Protein AF-A0A090RPG9-F1 (afdb_monomer_lite)

Foldseek 3Di:
DDDDDDDDDDDDDDPVADPDDDLVRVLCLLQVVDQAGPVRHGDEEEDADQPDPVRQVNCCVRVVDHSVRSVVSQVVCVVVVSYYYDPVVVVPDD

Structure (mmCIF, N/CA/C/O backbone):
data_AF-A0A090RPG9-F1
#
_entry.id   AF-A0A090RPG9-F1
#
loop_
_atom_site.group_PDB
_atom_site.id
_atom_site.type_symbol
_atom_site.label_atom_id
_atom_site.label_alt_id
_atom_site.label_comp_id
_atom_site.label_asym_id
_atom_site.label_entity_id
_atom_site.label_seq_id
_atom_site.pdbx_PDB_ins_code
_atom_site.Cartn_x
_atom_site.Cartn_y
_atom_site.Cartn_z
_atom_site.occupancy
_atom_site.B_iso_or_equiv
_atom_site.auth_seq_id
_atom_site.auth_comp_id
_atom_site.auth_asym_id
_atom_site.auth_atom_id
_atom_site.pdbx_PDB_model_num
ATOM 1 N N . MET A 1 1 ? 17.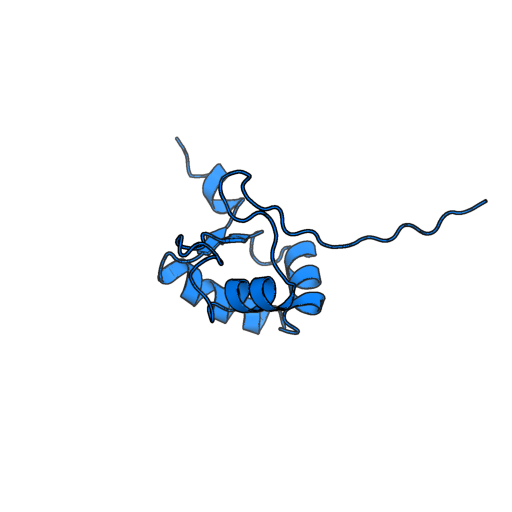927 -31.477 -12.557 1.00 49.59 1 MET A N 1
ATOM 2 C CA . MET A 1 1 ? 16.568 -31.109 -12.112 1.00 49.59 1 MET A CA 1
ATOM 3 C C . MET A 1 1 ? 16.540 -29.607 -11.888 1.00 49.59 1 MET A C 1
ATOM 5 O O . MET A 1 1 ? 17.330 -29.128 -11.086 1.00 49.59 1 MET A O 1
ATOM 9 N N . SER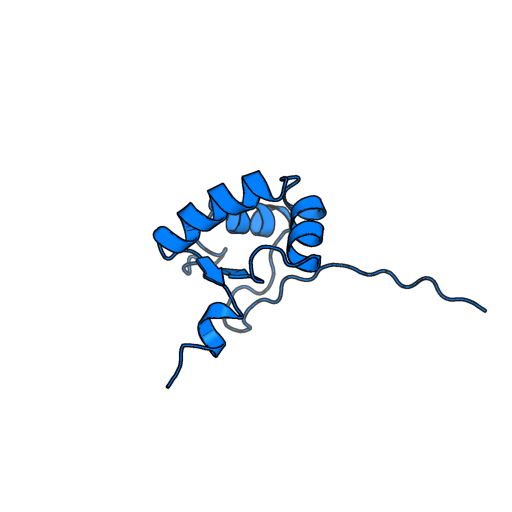 A 1 2 ? 15.723 -28.864 -12.628 1.00 61.91 2 SER A N 1
ATOM 10 C CA . SER A 1 2 ? 15.461 -27.440 -12.389 1.00 61.91 2 SER A CA 1
ATOM 11 C C . SER A 1 2 ? 14.184 -27.302 -11.555 1.00 61.91 2 SER A C 1
ATOM 13 O O . SER A 1 2 ? 13.209 -28.009 -11.798 1.00 61.91 2 SER A O 1
ATOM 15 N N . PHE A 1 3 ? 14.196 -26.417 -10.559 1.00 70.69 3 PHE A N 1
ATOM 16 C CA . PHE A 1 3 ? 13.027 -26.098 -9.736 1.00 70.69 3 PHE A CA 1
ATOM 17 C C . PHE A 1 3 ? 12.427 -24.771 -10.209 1.00 70.69 3 PHE A C 1
ATOM 19 O O . PHE A 1 3 ? 13.166 -23.843 -10.538 1.00 70.69 3 PHE A O 1
ATOM 26 N N . ALA A 1 4 ? 11.098 -24.670 -10.243 1.00 65.00 4 ALA A N 1
ATOM 27 C CA . ALA A 1 4 ? 10.419 -23.401 -10.477 1.00 65.00 4 ALA A CA 1
ATOM 28 C C . ALA A 1 4 ? 10.399 -22.591 -9.171 1.00 65.00 4 ALA A C 1
ATOM 30 O O . ALA A 1 4 ? 9.855 -23.051 -8.168 1.00 65.00 4 ALA A O 1
ATOM 31 N N . ALA A 1 5 ? 10.988 -21.395 -9.180 1.00 68.38 5 ALA A N 1
ATOM 32 C CA . ALA A 1 5 ? 10.877 -20.446 -8.077 1.00 68.38 5 ALA A CA 1
ATOM 33 C C . ALA A 1 5 ? 9.653 -19.550 -8.307 1.00 68.38 5 ALA A C 1
ATOM 35 O O . ALA A 1 5 ? 9.559 -18.879 -9.333 1.00 68.38 5 ALA A O 1
ATOM 36 N N . ASN A 1 6 ? 8.714 -19.544 -7.361 1.00 61.03 6 ASN A N 1
ATOM 37 C CA . ASN A 1 6 ? 7.610 -18.586 -7.350 1.00 61.03 6 ASN A CA 1
ATOM 38 C C . ASN A 1 6 ? 8.038 -17.361 -6.535 1.00 61.03 6 ASN A C 1
ATOM 40 O O . ASN A 1 6 ? 8.265 -17.470 -5.331 1.00 61.03 6 ASN A O 1
ATOM 44 N N . ALA A 1 7 ? 8.166 -16.208 -7.190 1.00 65.38 7 ALA A N 1
ATOM 45 C CA . ALA A 1 7 ? 8.394 -14.933 -6.522 1.00 65.38 7 ALA A CA 1
ATOM 46 C C . ALA A 1 7 ? 7.039 -14.257 -6.282 1.00 65.38 7 ALA A C 1
ATOM 48 O O . ALA A 1 7 ? 6.376 -13.831 -7.225 1.00 65.38 7 ALA A O 1
ATOM 49 N N . GLY A 1 8 ? 6.615 -14.205 -5.020 1.00 67.94 8 GLY A N 1
ATOM 50 C CA . GLY A 1 8 ? 5.413 -13.496 -4.588 1.00 67.94 8 GLY A CA 1
ATOM 51 C C . GLY A 1 8 ? 5.770 -12.251 -3.783 1.00 67.94 8 GLY A C 1
ATOM 52 O O . GLY A 1 8 ? 6.786 -12.223 -3.089 1.00 67.94 8 GLY A O 1
ATOM 53 N N . PHE A 1 9 ? 4.922 -11.227 -3.849 1.00 73.94 9 PHE A N 1
ATOM 54 C CA . PHE A 1 9 ? 5.026 -10.076 -2.956 1.00 73.94 9 PHE A CA 1
ATOM 55 C C . PHE A 1 9 ? 4.318 -10.386 -1.642 1.00 73.94 9 PHE A C 1
ATOM 57 O O . PHE A 1 9 ? 3.194 -10.885 -1.641 1.00 73.94 9 PHE A O 1
ATOM 64 N N . VAL A 1 10 ? 4.966 -10.065 -0.526 1.00 78.44 10 VAL A N 1
ATOM 65 C CA . VAL A 1 10 ? 4.395 -10.239 0.811 1.00 78.44 10 VAL A CA 1
ATOM 66 C C . VAL A 1 10 ? 4.274 -8.891 1.501 1.00 78.44 10 VAL A C 1
ATOM 68 O O . VAL A 1 10 ? 5.193 -8.073 1.472 1.00 78.44 10 VAL A O 1
ATOM 71 N N . VAL A 1 11 ? 3.129 -8.660 2.138 1.00 78.56 11 VAL A N 1
ATOM 72 C CA . VAL A 1 11 ? 2.934 -7.513 3.024 1.00 78.56 11 VAL A CA 1
ATOM 73 C C . VAL A 1 11 ? 3.255 -7.964 4.438 1.00 78.56 11 VAL A C 1
ATOM 75 O O . VAL A 1 11 ? 2.611 -8.861 4.975 1.00 78.56 11 VAL A O 1
ATOM 78 N N . ILE A 1 12 ? 4.266 -7.344 5.041 1.00 81.50 12 ILE A N 1
ATOM 79 C CA . ILE A 1 12 ? 4.700 -7.675 6.397 1.00 81.50 12 ILE A CA 1
ATOM 80 C C . ILE A 1 12 ? 3.907 -6.818 7.386 1.00 81.50 12 ILE A C 1
ATOM 82 O O . ILE A 1 12 ? 4.009 -5.589 7.388 1.00 81.50 12 ILE A O 1
ATOM 86 N N . GLY A 1 13 ? 3.110 -7.478 8.225 1.00 81.44 13 GLY A N 1
ATOM 87 C CA . GLY A 1 13 ? 2.394 -6.851 9.331 1.00 81.44 13 GLY A CA 1
ATOM 88 C C . GLY A 1 13 ? 3.287 -6.637 10.556 1.00 81.44 13 GLY A C 1
ATOM 89 O O . GLY A 1 13 ? 4.247 -7.369 10.787 1.00 81.44 13 GLY A O 1
ATOM 90 N N . ASN A 1 14 ? 2.955 -5.636 11.372 1.00 80.12 14 ASN A N 1
ATOM 91 C CA . ASN A 1 14 ? 3.526 -5.505 12.713 1.00 80.12 14 ASN A CA 1
ATOM 92 C C . ASN A 1 14 ? 2.893 -6.575 13.631 1.00 80.12 14 ASN A C 1
ATOM 94 O O . ASN A 1 14 ? 1.664 -6.654 13.638 1.00 80.12 14 ASN A O 1
ATOM 98 N N . PRO A 1 15 ? 3.668 -7.332 14.434 1.00 79.38 15 PRO A N 1
ATOM 99 C CA . PRO A 1 15 ? 3.134 -8.306 15.394 1.00 79.38 15 PRO A CA 1
ATOM 100 C C . PRO A 1 15 ? 2.116 -7.741 16.398 1.00 79.38 15 PRO A C 1
ATOM 102 O O . PRO A 1 15 ? 1.254 -8.469 16.865 1.00 79.38 15 PRO A O 1
ATOM 105 N N . ALA A 1 16 ? 2.188 -6.445 16.719 1.00 78.88 16 ALA A N 1
ATOM 106 C CA . ALA A 1 16 ? 1.205 -5.758 17.567 1.00 78.88 16 ALA A CA 1
ATOM 107 C C . ALA A 1 16 ? -0.054 -5.288 16.800 1.00 78.88 16 ALA A C 1
ATOM 109 O O . ALA A 1 16 ? -0.872 -4.541 17.335 1.00 78.88 16 ALA A O 1
ATOM 110 N N . GLY A 1 17 ? -0.153 -5.628 15.513 1.00 79.06 17 GLY A N 1
ATOM 111 C CA . GLY A 1 17 ? -1.211 -5.221 14.599 1.00 79.06 17 GLY A CA 1
ATOM 112 C C . GLY A 1 17 ? -2.391 -6.189 14.592 1.00 79.06 17 GLY A C 1
ATOM 113 O O . GLY A 1 17 ? -3.000 -6.457 15.621 1.00 79.06 17 GLY A O 1
ATOM 114 N N . VAL A 1 18 ? -2.767 -6.641 13.399 1.00 81.44 18 VAL A N 1
ATOM 115 C CA . VAL A 1 18 ? -3.836 -7.627 13.189 1.00 81.44 18 VAL A CA 1
ATOM 116 C C . VAL A 1 18 ? -3.223 -8.968 12.801 1.00 81.44 18 VAL A C 1
ATOM 118 O O . VAL A 1 18 ? -2.224 -8.992 12.084 1.00 81.44 18 VAL A O 1
ATOM 121 N N . ASP A 1 19 ? -3.841 -10.064 13.241 1.00 80.75 19 ASP A N 1
ATOM 122 C CA . ASP A 1 19 ? -3.319 -11.424 13.028 1.00 80.75 19 ASP A CA 1
ATOM 123 C C . ASP A 1 19 ? -3.340 -11.853 11.556 1.00 80.75 19 ASP A C 1
ATOM 125 O O . ASP A 1 19 ? -2.532 -12.668 11.117 1.00 80.75 19 ASP A O 1
ATOM 129 N N . SER A 1 20 ? -4.271 -11.308 10.773 1.00 82.94 20 SER A N 1
ATOM 130 C CA . SER A 1 20 ? -4.355 -11.542 9.334 1.00 82.94 20 SER A CA 1
ATOM 131 C C . SER A 1 20 ? -5.042 -10.379 8.624 1.00 82.94 20 SER A C 1
ATOM 133 O O . SER A 1 20 ? -5.762 -9.585 9.235 1.00 82.94 20 SER A O 1
ATOM 135 N N . MET A 1 21 ? -4.799 -10.272 7.319 1.00 83.25 21 MET A N 1
ATOM 136 C CA . MET A 1 21 ? -5.469 -9.328 6.431 1.00 83.25 21 MET A CA 1
ATOM 137 C C . MET A 1 21 ? -5.766 -10.004 5.101 1.00 83.25 21 MET A C 1
ATOM 139 O O . MET A 1 21 ? -4.939 -10.751 4.582 1.00 83.25 21 MET A O 1
ATOM 143 N N . SER A 1 22 ? -6.929 -9.703 4.531 1.00 87.38 22 SER A N 1
ATOM 144 C CA . SER A 1 22 ? -7.270 -10.144 3.177 1.00 87.38 22 SER A CA 1
ATOM 145 C C . SER A 1 22 ? -6.616 -9.263 2.105 1.00 87.38 22 SER A C 1
ATOM 147 O O . SER A 1 22 ? -6.392 -8.067 2.316 1.00 87.38 22 SER A O 1
ATOM 149 N N . ASP A 1 23 ? -6.405 -9.809 0.904 1.00 84.25 23 ASP A N 1
ATOM 150 C CA . ASP A 1 23 ? -5.906 -9.050 -0.257 1.00 84.25 23 ASP A CA 1
ATOM 151 C C . ASP A 1 23 ? -6.785 -7.833 -0.578 1.00 84.25 23 ASP A C 1
ATOM 153 O O . ASP A 1 23 ? -6.301 -6.765 -0.963 1.00 84.25 23 ASP A O 1
ATOM 157 N N . ALA A 1 24 ? -8.099 -7.967 -0.377 1.00 86.94 24 ALA A N 1
ATOM 158 C CA . ALA A 1 24 ? -9.049 -6.878 -0.554 1.00 86.94 24 ALA A CA 1
ATOM 159 C C . ALA A 1 24 ? -8.798 -5.736 0.443 1.00 86.94 24 ALA A C 1
ATOM 161 O O . ALA A 1 24 ? -8.832 -4.564 0.058 1.00 86.94 24 ALA A O 1
ATOM 162 N N . GLU A 1 25 ? -8.511 -6.055 1.706 1.00 87.31 25 GLU A N 1
ATOM 163 C CA . GLU A 1 25 ? -8.177 -5.057 2.723 1.00 87.31 25 GLU A CA 1
ATOM 164 C C . GLU A 1 25 ? -6.827 -4.405 2.462 1.00 87.31 25 GLU A C 1
ATOM 166 O O . GLU A 1 25 ? -6.735 -3.179 2.539 1.00 87.31 25 GLU A O 1
ATOM 171 N N . VAL A 1 26 ? -5.810 -5.187 2.083 1.00 87.56 26 VAL A N 1
ATOM 172 C CA . VAL A 1 26 ? -4.508 -4.662 1.643 1.00 87.56 26 VAL A CA 1
ATOM 173 C C . VAL A 1 26 ? -4.727 -3.653 0.518 1.00 87.56 26 VAL A C 1
ATOM 175 O O . VAL A 1 26 ? -4.331 -2.493 0.626 1.00 87.56 26 VAL A O 1
ATOM 178 N N . LYS A 1 27 ? -5.454 -4.040 -0.532 1.00 88.56 27 LYS A N 1
ATOM 179 C CA . LYS A 1 27 ? -5.754 -3.161 -1.664 1.00 88.56 27 LYS A CA 1
ATOM 180 C C . LYS A 1 27 ? -6.473 -1.885 -1.229 1.00 88.56 27 LYS A C 1
ATOM 182 O O . LYS A 1 27 ? -6.141 -0.799 -1.698 1.00 88.56 27 LYS A O 1
ATOM 187 N N . GLN A 1 28 ? -7.461 -1.979 -0.343 1.00 89.31 28 GLN A N 1
ATOM 188 C CA . GLN A 1 28 ? -8.199 -0.809 0.139 1.00 89.31 28 GLN A CA 1
ATOM 189 C C . GLN A 1 28 ? -7.335 0.134 0.981 1.00 89.31 28 GLN A C 1
ATOM 191 O O . GLN A 1 28 ? -7.480 1.351 0.845 1.00 89.31 28 GLN A O 1
ATOM 196 N N . LEU A 1 29 ? -6.441 -0.403 1.811 1.00 89.06 29 LEU A N 1
ATOM 197 C CA . LEU A 1 29 ? -5.493 0.375 2.607 1.00 89.06 29 LEU A CA 1
ATOM 198 C C . LEU A 1 29 ? -4.491 1.103 1.704 1.00 89.06 29 LEU A C 1
ATOM 200 O O . LEU A 1 29 ? -4.363 2.322 1.794 1.00 89.06 29 LEU A O 1
ATOM 204 N N . PHE A 1 30 ? -3.856 0.393 0.768 1.00 87.06 30 PHE A N 1
ATOM 205 C CA . PHE A 1 30 ? -2.868 0.964 -0.158 1.00 87.06 30 PHE A CA 1
ATOM 206 C C . PHE A 1 30 ? -3.483 1.960 -1.160 1.00 87.06 30 PHE A C 1
ATOM 208 O O . PHE A 1 30 ? -2.792 2.833 -1.678 1.00 87.06 30 PHE A O 1
ATOM 215 N N . LEU A 1 31 ? -4.798 1.890 -1.399 1.00 86.69 31 LEU A N 1
ATOM 216 C CA . LEU A 1 31 ? -5.548 2.898 -2.159 1.00 86.69 31 LEU A CA 1
ATOM 217 C C . LEU A 1 31 ? -6.097 4.046 -1.294 1.00 86.69 31 LEU A C 1
ATOM 219 O O . LEU A 1 31 ? -6.728 4.958 -1.830 1.00 86.69 31 LEU A O 1
ATOM 223 N N . GLY A 1 32 ? -5.917 3.996 0.028 1.00 84.50 32 GLY A N 1
ATOM 224 C CA . GLY A 1 32 ? -6.441 4.985 0.970 1.00 84.50 32 GLY A CA 1
ATOM 225 C C . GLY A 1 32 ? -7.960 4.981 1.144 1.00 84.50 32 GLY A C 1
ATOM 226 O O . GLY A 1 32 ? -8.505 5.928 1.711 1.00 84.50 32 GLY A O 1
ATOM 227 N N . LYS A 1 33 ? -8.651 3.944 0.653 1.00 86.75 33 LYS A N 1
ATOM 228 C CA . LYS A 1 33 ? -10.100 3.749 0.836 1.00 86.75 33 LYS A CA 1
ATOM 229 C C . LYS A 1 33 ? -10.434 3.327 2.265 1.00 86.75 33 LYS A C 1
ATOM 231 O O . LYS A 1 33 ? -11.488 3.684 2.777 1.00 86.75 33 LYS A O 1
ATOM 236 N N . LYS A 1 34 ? -9.524 2.584 2.895 1.00 88.56 34 LYS A N 1
ATOM 237 C CA . LYS A 1 34 ? -9.566 2.218 4.310 1.00 88.56 34 LYS A CA 1
ATOM 238 C C . LYS A 1 34 ? -8.375 2.884 4.999 1.00 88.56 34 LYS A C 1
ATOM 240 O O . LYS A 1 34 ? -7.300 2.987 4.414 1.00 88.56 34 LYS A O 1
ATOM 245 N N . THR A 1 35 ? -8.567 3.368 6.221 1.00 86.25 35 THR A N 1
ATOM 246 C CA . THR A 1 35 ? -7.512 4.037 7.013 1.00 86.25 35 THR A CA 1
ATOM 247 C C . THR A 1 35 ? -7.307 3.402 8.383 1.00 86.25 35 THR A C 1
ATOM 249 O O . THR A 1 35 ? -6.484 3.870 9.164 1.00 86.25 35 THR A O 1
ATOM 252 N N . GLN A 1 36 ? -8.067 2.353 8.682 1.00 88.12 36 GLN A N 1
ATOM 253 C CA . GLN A 1 36 ? -8.015 1.611 9.931 1.00 88.12 36 GLN A CA 1
ATOM 254 C C . GLN A 1 36 ? -7.832 0.130 9.633 1.00 88.12 36 GLN A C 1
ATOM 256 O O . GLN A 1 36 ? -8.319 -0.381 8.623 1.00 88.12 36 GLN A O 1
ATOM 261 N N . LEU A 1 37 ? -7.122 -0.551 10.516 1.00 86.81 37 LEU A N 1
ATOM 262 C CA . LEU A 1 37 ? -7.017 -2.001 10.518 1.00 86.81 37 LEU A CA 1
ATOM 263 C C . LEU A 1 37 ? -8.325 -2.620 11.039 1.00 86.81 37 LEU A C 1
ATOM 265 O O . LEU A 1 37 ? -9.195 -1.918 11.558 1.00 86.81 37 LEU A O 1
ATOM 269 N N . ALA A 1 38 ? -8.478 -3.939 10.910 1.00 84.31 38 ALA A N 1
ATOM 270 C CA . ALA A 1 38 ? -9.675 -4.651 11.376 1.00 84.31 38 ALA A CA 1
ATOM 271 C C . ALA A 1 38 ? -9.944 -4.476 12.887 1.00 84.31 38 ALA A C 1
ATOM 273 O O . ALA A 1 38 ? -11.093 -4.496 13.311 1.00 84.31 38 ALA A O 1
ATOM 274 N N . ASN A 1 39 ? -8.901 -4.225 13.683 1.00 84.06 39 ASN A N 1
ATOM 275 C CA . ASN A 1 39 ? -8.985 -3.944 15.121 1.00 84.06 39 ASN A CA 1
ATOM 276 C C . ASN A 1 39 ? -9.278 -2.461 15.460 1.00 84.06 39 ASN A C 1
ATOM 278 O O . ASN A 1 39 ? -9.178 -2.063 16.618 1.00 84.06 39 ASN A O 1
ATOM 282 N N . GLY A 1 40 ? -9.578 -1.619 14.464 1.00 84.50 40 GLY A N 1
ATOM 283 C CA . GLY A 1 40 ? -9.883 -0.194 14.640 1.00 84.50 40 GLY A CA 1
ATOM 284 C C . GLY A 1 40 ? -8.663 0.721 14.800 1.00 84.50 40 GLY A C 1
ATOM 285 O O . GLY A 1 40 ? -8.813 1.945 14.780 1.00 84.50 40 GLY A O 1
ATOM 286 N N . GLN A 1 41 ? -7.451 0.168 14.904 1.00 86.38 41 GLN A N 1
ATOM 287 C CA . GLN A 1 41 ? -6.225 0.962 14.993 1.00 86.38 41 GLN A CA 1
ATOM 288 C C . GLN A 1 41 ? -5.943 1.696 13.674 1.00 86.38 41 GLN A C 1
ATOM 290 O O . GLN A 1 41 ? -6.224 1.159 12.597 1.00 86.38 41 GLN A O 1
ATOM 295 N N . PRO A 1 42 ? -5.361 2.908 13.714 1.00 86.19 42 PRO A N 1
ATOM 296 C CA . PRO A 1 42 ? -4.980 3.626 12.506 1.00 86.19 42 PRO A CA 1
ATOM 297 C C . PRO A 1 42 ? -3.925 2.836 11.724 1.00 86.19 42 PRO A C 1
ATOM 299 O O . PRO A 1 42 ? -2.887 2.444 12.259 1.00 86.19 42 PRO A O 1
ATOM 302 N N . ALA A 1 43 ? -4.178 2.623 10.435 1.00 87.50 43 ALA A N 1
ATOM 303 C CA . ALA A 1 43 ? -3.233 1.944 9.565 1.00 87.50 43 ALA A CA 1
ATOM 304 C C . ALA A 1 43 ? -2.099 2.900 9.176 1.00 87.50 43 ALA A C 1
ATOM 306 O O . ALA A 1 43 ? -2.338 3.986 8.646 1.00 87.50 43 ALA A O 1
ATOM 307 N N . LYS A 1 44 ? -0.854 2.477 9.410 1.00 86.00 44 LYS A N 1
ATOM 308 C CA . LYS A 1 44 ? 0.346 3.198 8.979 1.00 86.00 44 LYS A CA 1
ATOM 309 C C . LYS A 1 44 ? 1.074 2.373 7.931 1.00 86.00 44 LYS A C 1
ATOM 311 O O . LYS A 1 44 ? 1.725 1.388 8.263 1.00 86.00 44 LYS A O 1
ATOM 316 N N . ILE A 1 45 ? 0.968 2.796 6.677 1.00 87.38 45 ILE A N 1
ATOM 317 C CA . ILE A 1 45 ? 1.572 2.074 5.558 1.00 87.38 45 ILE A CA 1
ATOM 318 C C . ILE A 1 45 ? 2.982 2.607 5.318 1.00 87.38 45 ILE A C 1
ATOM 320 O O . ILE A 1 45 ? 3.196 3.824 5.246 1.00 87.38 45 ILE A O 1
ATOM 324 N N . ILE A 1 46 ? 3.936 1.684 5.224 1.00 86.12 46 ILE A N 1
ATOM 325 C CA . ILE A 1 46 ? 5.329 1.959 4.879 1.00 86.12 46 ILE A CA 1
ATOM 326 C C . ILE A 1 46 ? 5.598 1.296 3.534 1.00 86.12 46 ILE A C 1
ATOM 328 O O . ILE A 1 46 ? 5.365 0.103 3.383 1.00 86.12 46 ILE A O 1
ATOM 332 N N . GLU A 1 47 ? 6.073 2.086 2.578 1.00 85.00 47 GLU A N 1
ATOM 333 C CA . GLU A 1 47 ? 6.241 1.676 1.185 1.00 85.00 47 GLU A CA 1
ATOM 334 C C . GLU A 1 47 ? 7.674 1.941 0.706 1.00 85.00 47 GLU A C 1
ATOM 336 O O . GLU A 1 47 ? 8.385 2.807 1.234 1.00 85.00 47 GLU A O 1
ATOM 341 N N . LEU A 1 48 ? 8.091 1.225 -0.338 1.00 85.62 48 LEU A N 1
ATOM 342 C CA . LEU A 1 48 ? 9.303 1.544 -1.089 1.00 85.62 48 LEU A CA 1
ATOM 343 C C . LEU A 1 48 ? 9.205 2.929 -1.762 1.00 85.62 48 LEU A C 1
ATOM 345 O O . LEU A 1 48 ? 8.142 3.551 -1.850 1.00 85.62 48 LEU A O 1
ATOM 349 N N . ASN A 1 49 ? 10.350 3.459 -2.188 1.00 83.06 49 ASN A N 1
ATOM 350 C CA . ASN A 1 49 ? 10.404 4.777 -2.815 1.00 83.06 49 ASN A CA 1
ATOM 351 C C . ASN A 1 49 ? 9.816 4.756 -4.235 1.00 83.06 49 ASN A C 1
ATOM 353 O O . ASN A 1 49 ? 9.678 3.698 -4.854 1.00 83.06 49 ASN A O 1
ATOM 357 N N . ASP A 1 50 ? 9.496 5.935 -4.754 1.00 81.88 50 ASP A N 1
ATOM 358 C CA . ASP A 1 50 ? 9.062 6.085 -6.143 1.00 81.88 50 ASP A CA 1
ATOM 359 C C . ASP A 1 50 ? 10.157 5.618 -7.120 1.00 81.88 50 ASP A C 1
ATOM 361 O O . ASP A 1 50 ? 11.345 5.653 -6.786 1.00 81.88 50 ASP A O 1
ATOM 365 N N . GLY A 1 51 ? 9.765 5.118 -8.297 1.00 81.38 51 GLY A N 1
ATOM 366 C CA . GLY A 1 51 ? 10.683 4.519 -9.273 1.00 81.38 51 GLY A CA 1
ATOM 367 C C . GLY A 1 51 ? 11.239 3.138 -8.901 1.00 81.38 51 GLY A C 1
ATOM 368 O O . GLY A 1 51 ? 11.999 2.561 -9.674 1.00 81.38 51 GLY A O 1
ATOM 369 N N . ASN A 1 52 ? 10.892 2.578 -7.736 1.00 86.88 52 ASN A N 1
ATOM 370 C CA . ASN A 1 52 ? 11.330 1.234 -7.367 1.00 86.88 52 ASN A CA 1
ATOM 371 C C . ASN A 1 52 ? 10.554 0.154 -8.156 1.00 86.88 52 ASN A C 1
ATOM 373 O O . ASN A 1 52 ? 9.322 0.121 -8.125 1.00 86.88 52 ASN A O 1
ATOM 377 N N . ALA A 1 53 ? 11.281 -0.753 -8.818 1.00 86.19 53 ALA A N 1
ATOM 378 C CA . ALA A 1 53 ? 10.705 -1.810 -9.651 1.00 86.19 53 ALA A CA 1
ATOM 379 C C . ALA A 1 53 ? 9.783 -2.771 -8.875 1.00 86.19 53 ALA A C 1
ATOM 381 O O . ALA A 1 53 ? 8.717 -3.125 -9.379 1.00 86.19 53 ALA A O 1
ATOM 382 N N . ASP A 1 54 ? 10.131 -3.122 -7.634 1.00 85.88 54 ASP A N 1
ATOM 383 C CA . ASP A 1 54 ? 9.328 -4.011 -6.787 1.00 85.88 54 ASP A CA 1
ATOM 384 C C . ASP A 1 54 ? 8.016 -3.342 -6.367 1.00 85.88 54 ASP A C 1
ATOM 386 O O . ASP A 1 54 ? 6.962 -3.976 -6.372 1.00 85.88 54 ASP A O 1
ATOM 390 N N . ARG A 1 55 ? 8.042 -2.031 -6.081 1.00 85.88 55 ARG A N 1
ATOM 391 C CA . ARG A 1 55 ? 6.823 -1.244 -5.822 1.00 85.88 55 ARG A CA 1
ATOM 392 C C . ARG A 1 55 ? 5.898 -1.256 -7.032 1.00 85.88 55 ARG A C 1
ATOM 394 O O . ARG A 1 55 ? 4.696 -1.474 -6.889 1.00 85.88 55 ARG A O 1
ATOM 401 N N . ILE A 1 56 ? 6.447 -0.983 -8.214 1.00 86.81 56 ILE A N 1
ATOM 402 C CA . ILE A 1 56 ? 5.671 -0.930 -9.456 1.00 86.81 56 ILE A CA 1
ATOM 403 C C . ILE A 1 56 ? 5.038 -2.299 -9.723 1.00 86.81 56 ILE A C 1
ATOM 405 O O . ILE A 1 56 ? 3.836 -2.374 -9.969 1.00 86.81 56 ILE A O 1
ATOM 409 N N . ALA A 1 57 ? 5.812 -3.377 -9.598 1.00 86.56 57 ALA A N 1
ATOM 410 C CA . ALA A 1 57 ? 5.335 -4.739 -9.804 1.00 86.56 57 ALA A CA 1
ATOM 411 C C . ALA A 1 57 ? 4.270 -5.161 -8.772 1.00 86.56 57 ALA A C 1
ATOM 413 O O . ALA A 1 57 ? 3.220 -5.682 -9.157 1.00 86.56 57 ALA A O 1
ATOM 414 N N . PHE A 1 58 ? 4.472 -4.861 -7.483 1.00 87.12 58 PHE A N 1
ATOM 415 C CA . PHE A 1 58 ? 3.484 -5.117 -6.430 1.00 87.12 58 PHE A CA 1
ATOM 416 C C . PHE A 1 58 ? 2.151 -4.421 -6.715 1.00 87.12 58 PHE A C 1
ATOM 418 O O . PHE A 1 58 ? 1.082 -5.029 -6.617 1.00 87.12 58 PHE A O 1
ATOM 425 N N . HIS A 1 59 ? 2.193 -3.140 -7.086 1.00 87.06 59 HIS A N 1
ATOM 426 C CA . HIS A 1 59 ? 0.979 -2.375 -7.346 1.00 87.06 59 HIS A CA 1
ATOM 427 C C . HIS A 1 59 ? 0.311 -2.747 -8.665 1.00 87.06 59 HIS A C 1
ATOM 429 O O . HIS A 1 59 ? -0.920 -2.732 -8.725 1.00 87.06 59 HIS A O 1
ATOM 435 N N . ALA A 1 60 ? 1.077 -3.127 -9.688 1.00 85.69 60 ALA A N 1
ATOM 436 C CA . ALA A 1 60 ? 0.525 -3.685 -10.916 1.00 85.69 60 ALA A CA 1
ATOM 437 C C . ALA A 1 60 ? -0.292 -4.954 -10.618 1.00 85.69 60 ALA A C 1
ATOM 439 O O . ALA A 1 60 ? -1.422 -5.070 -11.090 1.00 85.69 60 ALA A O 1
ATOM 440 N N . ALA A 1 61 ? 0.224 -5.843 -9.762 1.00 84.00 61 ALA A N 1
ATOM 441 C CA . ALA A 1 61 ? -0.466 -7.067 -9.356 1.00 84.00 61 ALA A CA 1
ATOM 442 C C . ALA A 1 61 ? -1.653 -6.815 -8.401 1.00 84.00 61 ALA A C 1
ATOM 444 O O . ALA A 1 61 ? -2.722 -7.399 -8.562 1.00 84.00 61 ALA A O 1
ATOM 445 N N . THR A 1 62 ? -1.495 -5.925 -7.418 1.00 83.12 62 THR A N 1
ATOM 446 C CA . THR A 1 62 ? -2.464 -5.759 -6.315 1.00 83.12 62 THR A CA 1
ATOM 447 C C . THR A 1 62 ? -3.544 -4.723 -6.633 1.00 83.12 62 THR A C 1
ATOM 449 O O . THR A 1 62 ? -4.745 -4.932 -6.417 1.00 83.12 62 THR A O 1
ATOM 452 N N . THR A 1 63 ? -3.140 -3.560 -7.149 1.00 83.75 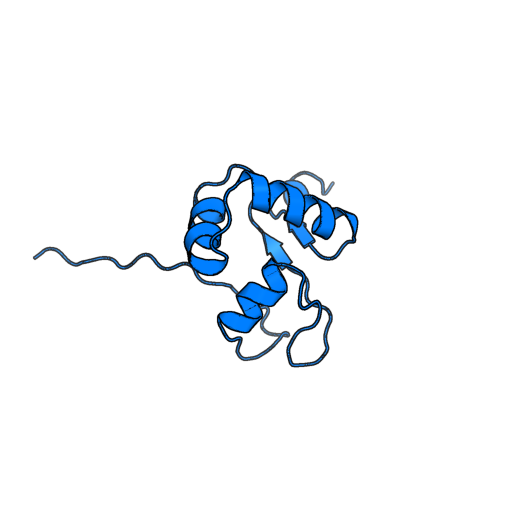63 THR A N 1
ATOM 453 C CA . THR A 1 63 ? -4.048 -2.425 -7.369 1.00 83.75 63 THR A CA 1
ATOM 454 C C . THR A 1 63 ? -4.464 -2.257 -8.825 1.00 83.75 63 THR A C 1
ATOM 456 O O . THR A 1 63 ? -5.533 -1.689 -9.063 1.00 83.75 63 THR A O 1
ATOM 459 N N . GLY A 1 64 ? -3.680 -2.784 -9.772 1.00 84.75 64 GLY A N 1
ATOM 460 C CA . GLY A 1 64 ? -3.896 -2.626 -11.212 1.00 84.75 64 GLY A CA 1
ATOM 461 C C . GLY A 1 64 ? -3.633 -1.202 -11.710 1.00 84.75 64 GLY A C 1
ATOM 462 O O . GLY A 1 64 ? -4.193 -0.799 -12.726 1.00 84.75 64 GLY A O 1
ATOM 463 N N . ARG A 1 65 ? -2.852 -0.405 -10.967 1.00 83.50 65 ARG A N 1
ATOM 464 C CA . ARG A 1 65 ? -2.556 0.995 -11.305 1.00 83.50 65 ARG A CA 1
ATOM 465 C C . ARG A 1 65 ? -1.207 1.146 -11.990 1.00 83.50 65 ARG A C 1
ATOM 467 O O . ARG A 1 65 ? -0.250 0.464 -11.636 1.00 83.50 65 ARG A O 1
ATOM 474 N N . SER A 1 66 ? -1.129 2.101 -12.917 1.00 82.88 66 SER A N 1
ATOM 475 C CA . SER A 1 66 ? 0.146 2.521 -13.502 1.00 82.88 66 SER A CA 1
ATOM 476 C C . SER A 1 66 ? 0.971 3.345 -12.512 1.00 82.88 66 SER A C 1
ATOM 478 O O . SER A 1 66 ? 0.434 3.945 -11.578 1.00 82.88 66 SER A O 1
ATOM 480 N N . GLU A 1 67 ? 2.279 3.435 -12.742 1.00 81.38 67 GLU A N 1
ATOM 481 C CA . GLU A 1 67 ? 3.194 4.194 -11.884 1.00 81.38 67 GLU A CA 1
ATOM 482 C C . GLU A 1 67 ? 2.766 5.659 -11.700 1.00 81.38 67 GLU A C 1
ATOM 484 O O . GLU A 1 67 ? 2.721 6.154 -10.576 1.00 81.38 67 GLU A O 1
ATOM 489 N N . ALA A 1 68 ? 2.347 6.336 -12.771 1.00 84.31 68 ALA A N 1
ATOM 490 C CA . ALA A 1 68 ? 1.874 7.718 -12.691 1.00 84.31 68 ALA A CA 1
ATOM 491 C C . ALA A 1 68 ? 0.611 7.863 -11.814 1.00 84.31 68 ALA A C 1
ATOM 493 O O . ALA A 1 68 ? 0.487 8.804 -11.025 1.00 84.31 68 ALA A O 1
ATOM 494 N N . GLN A 1 69 ? -0.323 6.908 -11.907 1.00 84.81 69 GLN A N 1
ATOM 495 C CA . GLN A 1 69 ? -1.535 6.887 -11.078 1.00 84.81 69 GLN A CA 1
ATOM 496 C C . GLN A 1 69 ? -1.216 6.597 -9.609 1.00 84.81 69 GLN A C 1
ATOM 498 O O . GLN A 1 69 ? -1.870 7.141 -8.713 1.00 84.81 69 GLN A O 1
ATOM 503 N N . LEU A 1 70 ? -0.223 5.741 -9.361 1.00 84.75 70 LEU A N 1
ATOM 504 C CA . LEU A 1 70 ? 0.288 5.465 -8.024 1.00 84.75 70 LEU A CA 1
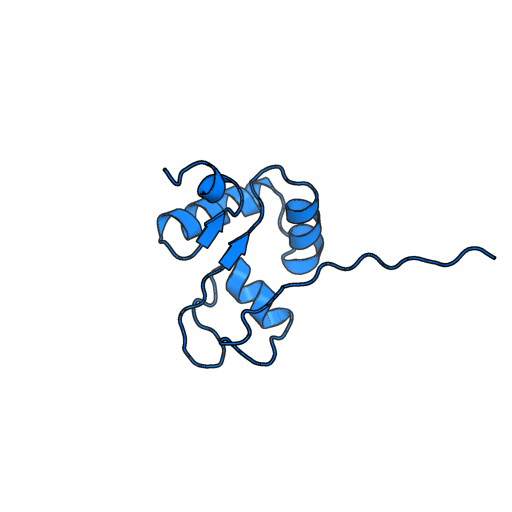ATOM 505 C C . LEU A 1 70 ? 0.946 6.700 -7.436 1.00 84.75 70 LEU A C 1
ATOM 507 O O . LEU A 1 70 ? 0.615 7.055 -6.313 1.00 84.75 70 LEU A O 1
ATOM 511 N N . GLN A 1 71 ? 1.795 7.389 -8.196 1.00 84.31 71 GLN A N 1
ATOM 512 C CA . GLN A 1 71 ? 2.491 8.584 -7.736 1.00 84.31 71 GLN A CA 1
ATOM 513 C C . GLN A 1 71 ? 1.518 9.662 -7.265 1.00 84.31 71 GLN A C 1
ATOM 515 O O . GLN A 1 71 ? 1.659 10.204 -6.167 1.00 84.31 71 GLN A O 1
ATOM 520 N N . SER A 1 72 ? 0.498 9.948 -8.075 1.00 85.00 72 SER A N 1
ATOM 521 C CA . SER A 1 72 ? -0.523 10.942 -7.744 1.00 85.00 72 SER A CA 1
ATOM 522 C C . SER A 1 72 ? -1.306 10.552 -6.483 1.00 85.00 72 SER A C 1
ATOM 524 O O . SER A 1 72 ? -1.467 11.362 -5.564 1.00 85.00 72 SER A O 1
ATOM 526 N N . ALA A 1 73 ? -1.738 9.289 -6.394 1.00 84.00 73 ALA A N 1
ATOM 527 C CA . ALA A 1 73 ? -2.487 8.786 -5.246 1.00 84.00 73 ALA A CA 1
ATOM 528 C C . ALA A 1 73 ? -1.643 8.765 -3.959 1.00 84.00 73 ALA A C 1
ATOM 530 O O . ALA A 1 73 ? -2.092 9.246 -2.918 1.00 84.00 73 ALA A O 1
ATOM 531 N N . TRP A 1 74 ? -0.407 8.269 -4.035 1.00 84.06 74 TRP A N 1
ATOM 532 C CA . TRP A 1 74 ? 0.527 8.206 -2.912 1.00 84.06 74 TRP A CA 1
ATOM 533 C C . TRP A 1 74 ? 0.942 9.583 -2.418 1.00 84.06 74 TRP A C 1
ATOM 535 O O . TRP A 1 74 ? 0.955 9.795 -1.207 1.00 84.06 74 TRP A O 1
ATOM 545 N N . SER A 1 75 ? 1.191 10.540 -3.316 1.00 85.19 75 SER A N 1
ATOM 546 C CA . SER A 1 75 ? 1.506 11.923 -2.932 1.00 85.19 75 SER A CA 1
ATOM 547 C C . SER A 1 75 ? 0.409 12.511 -2.043 1.00 85.19 75 SER A C 1
ATOM 549 O O . SER A 1 75 ? 0.696 13.118 -1.010 1.00 85.19 75 SER A O 1
ATOM 551 N N . ARG A 1 76 ? -0.864 12.250 -2.377 1.00 85.00 76 ARG A N 1
ATOM 552 C CA . ARG A 1 76 ? -2.005 12.665 -1.551 1.00 85.00 7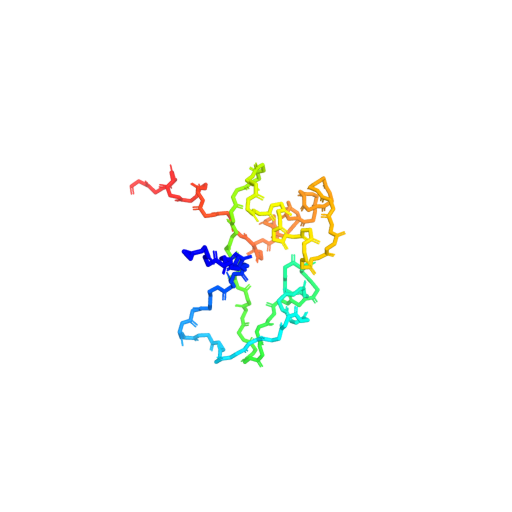6 ARG A CA 1
ATOM 553 C C . ARG A 1 76 ? -2.004 11.972 -0.186 1.00 85.00 76 ARG A C 1
ATOM 555 O O . ARG A 1 76 ? -2.234 12.630 0.827 1.00 85.00 76 ARG A O 1
ATOM 562 N N . LEU A 1 77 ? -1.732 10.668 -0.129 1.00 86.00 77 LEU A N 1
ATOM 563 C CA . LEU A 1 77 ? -1.704 9.926 1.136 1.00 86.00 77 LEU A CA 1
ATOM 564 C C . LEU A 1 77 ? -0.576 10.395 2.058 1.00 86.00 77 LEU A C 1
ATOM 566 O O . LEU A 1 77 ? -0.825 10.611 3.245 1.00 86.00 77 LEU A O 1
ATOM 570 N N . VAL A 1 78 ? 0.629 10.600 1.516 1.00 85.06 78 VAL A N 1
ATOM 571 C CA . VAL A 1 78 ? 1.799 11.079 2.269 1.00 85.06 78 VAL A CA 1
ATOM 572 C C . VAL A 1 78 ? 1.536 12.480 2.807 1.00 85.06 78 VAL A C 1
ATOM 574 O O . VAL A 1 78 ? 1.763 12.726 3.990 1.00 85.06 78 VAL A O 1
ATOM 577 N N . PHE A 1 79 ? 0.978 13.369 1.980 1.00 83.00 79 PHE A N 1
ATOM 578 C CA . PHE A 1 79 ? 0.613 14.723 2.398 1.00 83.00 79 PHE A CA 1
ATOM 579 C C . PHE A 1 79 ? -0.408 14.725 3.546 1.00 83.00 79 PHE A C 1
ATOM 581 O O . PHE A 1 79 ? -0.297 15.513 4.478 1.00 83.00 79 PHE A O 1
ATOM 588 N N . THR A 1 80 ? -1.366 13.792 3.535 1.00 83.44 80 THR A N 1
ATOM 589 C CA . THR A 1 80 ? -2.342 13.629 4.632 1.00 83.44 80 THR A CA 1
ATOM 590 C C . THR A 1 80 ? -1.814 12.844 5.844 1.00 83.44 80 THR A C 1
ATOM 592 O O . THR A 1 80 ? -2.584 12.542 6.752 1.00 83.44 80 THR A O 1
ATOM 595 N N . GLY A 1 81 ? -0.528 12.475 5.867 1.00 82.25 81 GLY A N 1
ATOM 596 C CA . GLY A 1 81 ? 0.107 11.747 6.972 1.00 82.25 81 GLY A CA 1
ATOM 597 C C . GLY A 1 81 ? -0.261 10.262 7.079 1.00 82.25 81 GLY A C 1
ATOM 598 O O . GLY A 1 81 ? 0.181 9.588 8.009 1.00 82.25 81 GLY A O 1
ATOM 599 N N . LYS A 1 82 ? -1.032 9.728 6.125 1.00 81.56 82 LYS A N 1
ATOM 600 C CA . LYS A 1 82 ? -1.537 8.340 6.122 1.00 81.56 82 LYS A CA 1
ATOM 601 C C . LYS A 1 82 ? -0.517 7.317 5.602 1.00 81.56 82 LYS A C 1
ATOM 603 O O . LYS A 1 82 ? -0.744 6.114 5.676 1.00 81.56 82 LYS A O 1
ATOM 608 N N . ALA A 1 83 ? 0.600 7.796 5.064 1.00 82.94 83 ALA A N 1
ATOM 609 C CA . ALA A 1 83 ? 1.554 7.031 4.272 1.00 82.94 83 ALA A CA 1
ATOM 610 C C . ALA A 1 83 ? 2.990 7.519 4.484 1.00 82.94 83 ALA A C 1
ATOM 612 O O . ALA A 1 83 ? 3.205 8.693 4.801 1.00 82.94 83 ALA A O 1
ATOM 613 N N . ARG A 1 84 ? 3.983 6.642 4.279 1.00 82.75 84 ARG A N 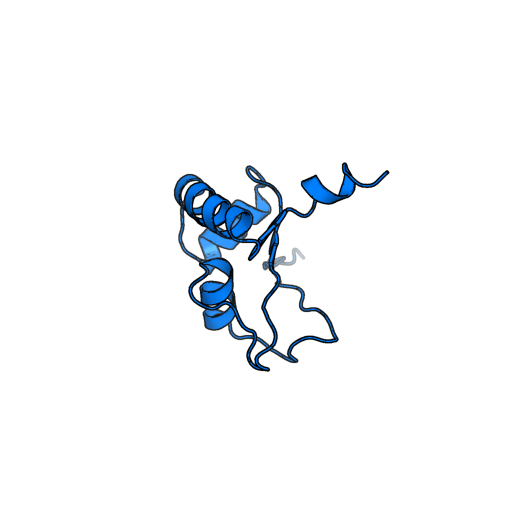1
ATOM 614 C CA . ARG A 1 84 ? 5.405 6.997 4.407 1.00 82.75 84 ARG A CA 1
ATOM 615 C C . ARG A 1 84 ? 6.314 6.150 3.514 1.00 82.75 84 ARG A C 1
ATOM 617 O O . ARG A 1 84 ? 6.111 4.947 3.403 1.00 82.75 84 ARG A O 1
ATOM 624 N N . HIS A 1 85 ? 7.366 6.765 2.972 1.00 80.25 85 HIS A N 1
ATOM 625 C CA . HIS A 1 85 ? 8.440 6.052 2.271 1.00 80.25 85 HIS A CA 1
ATOM 626 C C . HIS A 1 85 ? 9.522 5.546 3.232 1.00 80.25 85 HIS A C 1
ATOM 628 O O . HIS A 1 85 ? 9.932 6.270 4.144 1.00 80.25 85 HIS A O 1
ATOM 634 N N . LEU A 1 86 ? 10.018 4.333 2.980 1.00 70.12 86 LEU A N 1
ATOM 635 C CA . LEU A 1 86 ? 11.018 3.636 3.791 1.00 70.12 86 LEU A CA 1
ATOM 636 C C . LEU A 1 86 ? 12.410 4.293 3.719 1.00 70.12 86 LEU A C 1
ATOM 638 O O . LEU A 1 86 ? 13.016 4.573 4.750 1.00 70.12 86 LEU A O 1
ATOM 642 N N . LEU A 1 87 ? 12.906 4.598 2.514 1.00 63.47 87 LEU A N 1
ATOM 643 C CA . LEU A 1 87 ? 14.291 5.064 2.324 1.00 63.47 87 LEU A CA 1
ATOM 644 C C . LEU A 1 87 ? 14.480 6.567 2.554 1.00 63.47 87 LEU A C 1
ATOM 646 O O . LEU A 1 87 ? 15.538 6.986 3.010 1.00 63.47 87 LEU A O 1
ATOM 650 N N . ARG A 1 88 ? 13.442 7.383 2.332 1.00 57.53 88 ARG A N 1
ATOM 651 C CA . ARG A 1 88 ? 13.501 8.829 2.612 1.00 57.53 88 ARG A CA 1
ATOM 652 C C . ARG A 1 88 ? 13.586 9.138 4.113 1.00 57.53 88 ARG A C 1
ATOM 654 O O . ARG A 1 88 ? 13.921 10.252 4.482 1.00 57.53 88 ARG A O 1
ATOM 661 N N . TRP A 1 89 ? 13.263 8.174 4.979 1.00 52.88 89 TRP A N 1
ATOM 662 C CA . TRP A 1 89 ? 13.315 8.327 6.438 1.00 52.88 89 TRP A CA 1
ATOM 663 C C . TRP A 1 89 ? 14.619 7.846 7.074 1.00 52.88 89 TRP A C 1
ATOM 665 O O . TRP A 1 89 ? 14.963 8.325 8.153 1.00 52.88 89 TRP A O 1
ATOM 675 N N . LEU A 1 90 ? 15.349 6.932 6.429 1.00 51.81 90 LEU A N 1
ATOM 676 C CA . LEU A 1 90 ? 16.644 6.473 6.939 1.00 51.81 90 LEU A CA 1
ATOM 677 C C . LEU A 1 90 ? 17.742 7.534 6.760 1.00 51.81 90 LEU A C 1
ATOM 679 O O . LEU A 1 90 ? 18.697 7.552 7.522 1.00 51.81 90 LEU A O 1
ATOM 683 N N . THR A 1 91 ? 17.581 8.442 5.793 1.00 51.78 91 THR A N 1
ATOM 684 C CA . THR A 1 91 ? 18.534 9.523 5.487 1.00 51.78 91 THR A CA 1
ATOM 685 C C . THR A 1 91 ? 18.242 10.850 6.200 1.00 51.78 91 THR A C 1
ATOM 687 O O . THR A 1 91 ? 18.983 11.808 6.005 1.00 51.78 91 THR A O 1
ATOM 690 N N . ILE A 1 92 ? 17.178 10.935 7.014 1.00 48.47 92 ILE A N 1
ATOM 691 C CA . ILE A 1 92 ? 16.749 12.173 7.710 1.00 48.47 92 ILE A CA 1
ATOM 692 C C . ILE A 1 92 ? 16.735 11.988 9.244 1.00 48.47 92 ILE A C 1
ATOM 694 O O . ILE A 1 92 ? 16.117 12.754 9.978 1.00 48.47 92 ILE A O 1
ATOM 698 N N . ARG A 1 93 ? 17.419 10.970 9.774 1.00 37.47 93 ARG A N 1
ATOM 699 C CA . ARG A 1 93 ? 17.704 10.915 11.214 1.00 37.47 93 ARG A CA 1
ATOM 700 C C . ARG A 1 93 ? 19.112 11.476 11.452 1.00 37.47 93 ARG A C 1
ATOM 702 O O . ARG A 1 93 ? 20.026 10.948 10.821 1.00 37.47 93 ARG A O 1
ATOM 709 N N . PRO A 1 94 ? 19.294 12.529 12.272 1.00 49.31 94 PRO A N 1
ATOM 710 C CA . PRO A 1 94 ? 20.605 12.807 12.850 1.00 49.31 94 PRO A CA 1
ATOM 711 C C . PRO A 1 94 ? 21.053 11.651 13.753 1.00 49.31 94 PRO A C 1
ATOM 713 O O . PRO A 1 94 ? 20.166 10.928 14.275 1.00 49.31 94 PRO A O 1
#

Sequence (94 aa):
MSFAANAGFVVIGNPAGVDSMSDAEVKQLFLGKKTQLANGQPAKIIELNDGNADRIAFHAATTGRSEAQLQSAWSRLVFTGKARHLLRWLTIRP

pLDDT: mean 79.65, std 11.03, range [37.47, 89.31]

Secondary structure (DSSP, 8-state):
-PPPP-----PPPPTTS-S---HHHHHHHHTTS--B-TTSPBP-EEEPPTT-HHHHHHHHHHT---HHHHHHHHHHHHHTTSEEESHHHHTS--

Radius of gyration: 14.62 Å; chains: 1; bounding box: 31×46×31 Å

Organism: NCBI:txid990268